Protein AF-A0A6A7LIQ4-F1 (afdb_monomer)

Mean predicted aligned error: 3.21 Å

Structure (mmCIF, N/CA/C/O backbone):
data_AF-A0A6A7LIQ4-F1
#
_entry.id   AF-A0A6A7LIQ4-F1
#
loop_
_atom_site.group_PDB
_atom_site.id
_atom_site.type_symbol
_atom_site.label_atom_id
_atom_site.label_alt_id
_atom_site.label_comp_id
_atom_site.label_asym_id
_atom_site.label_entity_id
_atom_site.label_seq_id
_atom_site.pdbx_PDB_ins_code
_atom_site.Cartn_x
_atom_site.Cartn_y
_atom_site.Cartn_z
_atom_site.occupancy
_atom_site.B_iso_or_equiv
_atom_site.auth_seq_id
_atom_site.auth_comp_id
_atom_site.auth_asym_id
_atom_site.auth_atom_id
_atom_site.pdbx_PDB_model_num
ATOM 1 N N . MET A 1 1 ? -13.812 7.603 -2.107 1.00 63.19 1 MET A N 1
ATOM 2 C CA . MET A 1 1 ? -14.410 6.245 -2.154 1.00 63.19 1 MET A CA 1
ATOM 3 C C . MET A 1 1 ? -14.142 5.473 -0.867 1.00 63.19 1 MET A C 1
ATOM 5 O O . MET A 1 1 ? -15.086 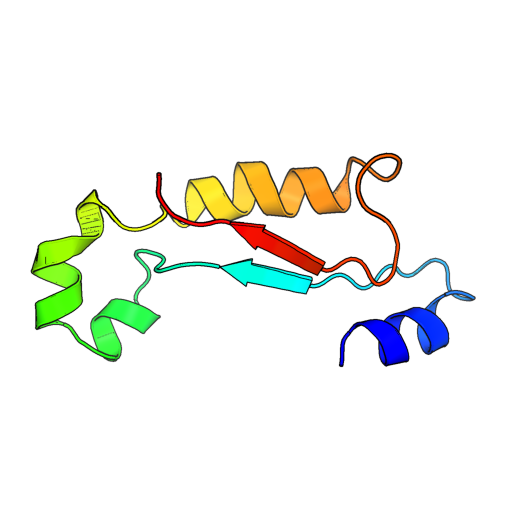4.931 -0.320 1.00 63.19 1 MET A O 1
ATOM 9 N N . ALA A 1 2 ? -12.909 5.449 -0.347 1.00 82.38 2 ALA A N 1
ATOM 10 C CA . ALA A 1 2 ? -12.635 4.778 0.928 1.00 82.38 2 ALA A CA 1
ATOM 11 C C . ALA A 1 2 ? -13.321 5.428 2.140 1.00 82.38 2 ALA A C 1
ATOM 13 O O . ALA A 1 2 ? -13.767 4.703 3.013 1.00 82.38 2 ALA A O 1
ATOM 14 N N . GLU A 1 3 ? -13.467 6.756 2.178 1.00 89.38 3 GLU A N 1
ATOM 15 C CA . GLU A 1 3 ? -14.103 7.460 3.307 1.00 89.38 3 GLU A CA 1
ATOM 16 C C . GLU A 1 3 ? -15.573 7.072 3.523 1.00 89.38 3 GLU A C 1
ATOM 18 O O . GLU A 1 3 ? -15.983 6.821 4.651 1.00 89.38 3 GLU A O 1
ATOM 23 N N . SER A 1 4 ? -16.373 6.969 2.456 1.00 94.38 4 SER A N 1
ATOM 24 C CA . SER A 1 4 ? -17.783 6.578 2.587 1.00 94.38 4 SER A CA 1
ATOM 25 C C . SER A 1 4 ? -17.927 5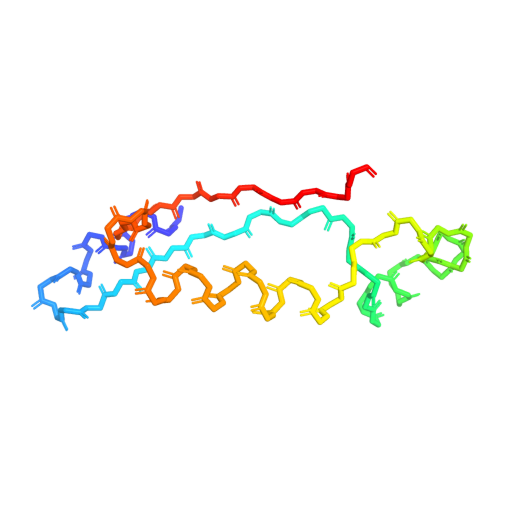.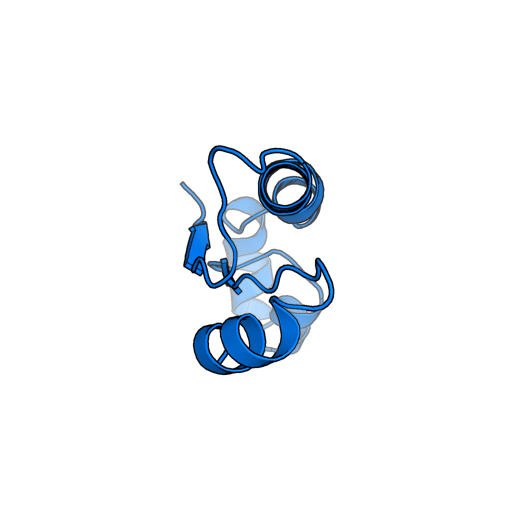137 3.075 1.00 94.38 4 SER A C 1
ATOM 27 O O . SER A 1 4 ? -18.755 4.869 3.938 1.00 94.38 4 SER A O 1
ATOM 29 N N . LEU A 1 5 ? -17.089 4.225 2.568 1.00 95.75 5 LEU A N 1
ATOM 30 C CA . LEU A 1 5 ? -17.076 2.835 3.023 1.00 95.75 5 LEU A CA 1
ATOM 31 C C . LEU A 1 5 ? -16.563 2.724 4.464 1.00 95.75 5 LEU A C 1
ATOM 33 O O . LEU A 1 5 ? -17.112 1.956 5.240 1.00 95.75 5 LEU A O 1
ATOM 37 N N . ALA A 1 6 ? -15.543 3.505 4.830 1.00 96.44 6 ALA A N 1
ATOM 38 C CA . ALA A 1 6 ? -15.008 3.564 6.186 1.00 96.44 6 ALA A CA 1
ATOM 39 C C . ALA A 1 6 ? -16.096 3.913 7.210 1.00 96.44 6 ALA A C 1
ATOM 41 O O . ALA A 1 6 ? -16.161 3.264 8.249 1.00 96.44 6 ALA A O 1
ATOM 42 N N . LEU A 1 7 ? -16.968 4.880 6.895 1.00 95.25 7 LEU A N 1
ATOM 43 C CA . LEU A 1 7 ? -18.107 5.256 7.740 1.00 95.25 7 LEU A CA 1
ATOM 44 C C . LEU A 1 7 ? -19.161 4.147 7.837 1.00 95.25 7 LEU A C 1
ATOM 46 O O . LEU A 1 7 ? -19.715 3.924 8.908 1.00 95.25 7 LEU A O 1
ATOM 50 N N . GLU A 1 8 ? -19.440 3.455 6.732 1.00 96.31 8 GLU A N 1
ATOM 51 C CA . GLU A 1 8 ? -20.425 2.369 6.693 1.00 96.31 8 GLU A CA 1
ATOM 52 C C . GLU A 1 8 ? -20.000 1.173 7.555 1.00 96.31 8 GLU A C 1
ATOM 54 O O . GLU A 1 8 ? -20.834 0.554 8.214 1.00 96.31 8 GLU A O 1
ATOM 59 N N . VAL A 1 9 ? -18.701 0.859 7.574 1.00 96.44 9 VAL A N 1
ATOM 60 C CA . VAL A 1 9 ? -18.184 -0.326 8.271 1.00 96.44 9 VAL A CA 1
ATOM 61 C C . VAL A 1 9 ? -17.647 -0.050 9.679 1.00 96.44 9 VAL A C 1
ATOM 63 O O . VAL A 1 9 ? -17.257 -0.992 10.369 1.00 96.44 9 VAL A O 1
ATOM 66 N N . ASP A 1 10 ? -17.652 1.209 10.132 1.00 94.75 10 ASP A N 1
ATOM 67 C CA . ASP A 1 10 ? -17.046 1.635 11.405 1.00 94.75 10 ASP A CA 1
ATOM 68 C C . ASP A 1 10 ? -17.643 0.894 12.615 1.00 94.75 10 ASP A C 1
ATOM 70 O O . ASP A 1 10 ? -16.922 0.454 13.511 1.00 94.75 10 ASP A O 1
ATOM 74 N N . SER A 1 11 ? -18.958 0.637 12.603 1.00 96.25 11 SER A N 1
ATOM 75 C CA . SER A 1 11 ? -19.648 -0.091 13.679 1.00 96.25 11 SER A CA 1
ATOM 76 C C . SER A 1 11 ? -19.249 -1.565 13.807 1.00 96.25 11 SER A C 1
ATOM 78 O O . SER A 1 11 ? -19.628 -2.211 14.783 1.00 96.25 11 SER A O 1
ATOM 80 N N . TYR A 1 12 ? -18.526 -2.113 12.828 1.00 96.75 12 TYR A N 1
ATOM 81 C CA . TYR A 1 12 ? -18.079 -3.508 12.808 1.00 96.75 12 TYR A CA 1
ATOM 82 C C . TYR A 1 12 ? -16.616 -3.681 13.240 1.00 96.75 12 TYR A C 1
ATOM 84 O O . TYR A 1 12 ? -16.073 -4.771 13.074 1.00 96.75 12 TYR A O 1
ATOM 92 N N . ASP A 1 13 ? -15.974 -2.630 13.769 1.00 93.12 13 ASP A N 1
ATOM 93 C CA . ASP A 1 13 ? -14.539 -2.620 14.110 1.00 93.12 13 ASP A CA 1
ATOM 94 C C . ASP A 1 13 ? -13.637 -2.934 12.896 1.00 93.12 13 ASP A C 1
ATOM 96 O O . ASP A 1 13 ? -12.544 -3.496 12.994 1.00 93.12 13 ASP A 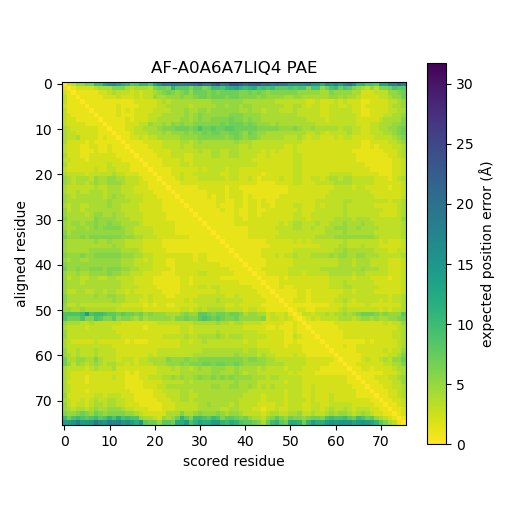O 1
ATOM 100 N N . ILE A 1 14 ? -14.112 -2.567 11.702 1.00 95.56 14 ILE A N 1
ATOM 101 C CA . ILE A 1 14 ? -13.369 -2.676 10.450 1.00 95.56 14 ILE A CA 1
ATOM 102 C C . ILE A 1 14 ? -12.824 -1.293 10.104 1.00 95.56 14 ILE A C 1
ATOM 104 O O . ILE A 1 14 ? -13.562 -0.314 10.055 1.00 95.56 14 ILE A O 1
ATOM 108 N N . ARG A 1 15 ? -11.523 -1.220 9.800 1.00 94.88 15 ARG A N 1
ATOM 109 C CA . ARG A 1 15 ? -10.893 -0.001 9.280 1.00 94.88 15 ARG A CA 1
ATOM 110 C C . ARG A 1 15 ? -10.636 -0.115 7.788 1.00 94.88 15 ARG A C 1
ATOM 112 O O . ARG A 1 15 ? -10.042 -1.087 7.325 1.00 94.88 15 ARG A O 1
ATOM 119 N N . VAL A 1 16 ? -11.003 0.928 7.060 1.00 96.31 16 VAL A N 1
ATOM 120 C CA . VAL A 1 16 ? -10.732 1.091 5.635 1.00 96.31 16 VAL A CA 1
ATOM 121 C C . VAL A 1 16 ? -9.845 2.311 5.461 1.00 96.31 16 VAL A C 1
ATOM 123 O O . VAL A 1 16 ? -10.140 3.382 5.972 1.00 96.31 16 VAL A O 1
ATOM 126 N N . MET A 1 17 ? -8.736 2.151 4.750 1.00 95.75 17 MET A N 1
ATOM 127 C CA . MET A 1 17 ? -7.764 3.215 4.497 1.00 95.75 17 MET A CA 1
ATOM 128 C C . MET A 1 17 ? -7.322 3.156 3.039 1.00 95.75 17 MET A C 1
ATOM 130 O O . MET A 1 17 ? -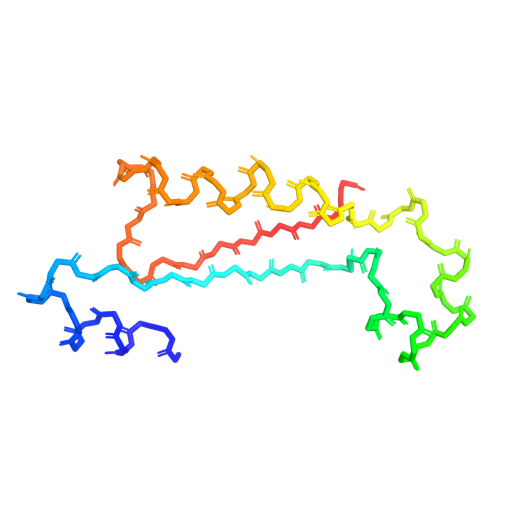7.408 2.105 2.400 1.00 95.75 17 MET A O 1
ATOM 134 N N . THR A 1 18 ? -6.798 4.266 2.529 1.00 95.69 18 THR A N 1
ATOM 135 C CA . THR A 1 18 ? -6.245 4.355 1.173 1.00 95.69 18 THR A CA 1
ATOM 136 C C . THR A 1 18 ? -4.757 4.646 1.214 1.00 95.69 18 THR A C 1
ATOM 138 O O . THR A 1 18 ? -4.290 5.470 1.999 1.00 95.69 18 THR A O 1
ATOM 141 N N . ILE A 1 19 ? -4.014 4.010 0.312 1.00 94.19 19 ILE A N 1
ATOM 142 C CA . ILE A 1 19 ? -2.627 4.353 0.022 1.00 94.19 19 ILE A CA 1
ATOM 143 C C . ILE A 1 19 ? -2.487 4.764 -1.445 1.00 94.19 19 ILE A C 1
ATOM 145 O O . ILE A 1 19 ? -2.784 3.986 -2.351 1.00 94.19 19 ILE A O 1
ATOM 149 N N . PHE A 1 20 ? -2.002 5.979 -1.675 1.00 94.62 20 PHE A N 1
ATOM 150 C CA . PHE A 1 20 ? -1.603 6.466 -2.988 1.00 94.62 20 PHE A CA 1
ATOM 151 C C . PHE A 1 20 ? -0.114 6.212 -3.177 1.00 94.62 20 PHE A C 1
ATOM 153 O O . PHE A 1 20 ? 0.737 6.793 -2.498 1.00 94.62 20 PHE A O 1
ATOM 160 N N . LEU A 1 21 ? 0.196 5.291 -4.081 1.00 94.69 21 LEU A N 1
ATOM 161 C CA . LEU A 1 21 ? 1.564 4.916 -4.396 1.00 94.69 21 LEU A CA 1
ATOM 162 C C . LEU A 1 21 ? 2.040 5.673 -5.629 1.00 94.69 21 LEU A C 1
ATOM 164 O O . LEU A 1 21 ? 1.341 5.744 -6.640 1.00 94.69 21 LEU A O 1
ATOM 168 N N . GLY A 1 22 ? 3.276 6.158 -5.564 1.00 92.88 22 GLY A N 1
ATOM 169 C CA . GLY A 1 22 ? 4.047 6.464 -6.756 1.00 92.88 22 GLY A CA 1
ATOM 170 C C . GLY A 1 22 ? 4.335 5.207 -7.579 1.00 92.88 22 GLY A C 1
ATOM 171 O O . GLY A 1 22 ? 3.810 4.118 -7.353 1.00 92.88 22 GLY A O 1
ATOM 172 N N . GLN A 1 23 ? 5.235 5.341 -8.541 1.00 95.25 23 GLN A N 1
ATOM 173 C CA . GLN A 1 23 ? 5.653 4.236 -9.396 1.00 95.25 23 GLN A CA 1
ATOM 174 C C . GLN A 1 23 ? 6.286 3.109 -8.575 1.00 95.25 23 GLN A C 1
ATOM 176 O O . GLN A 1 23 ? 7.287 3.329 -7.896 1.00 95.25 23 GLN A O 1
ATOM 181 N N . VAL A 1 24 ? 5.724 1.902 -8.656 1.00 96.62 24 VAL A N 1
ATOM 182 C CA . VAL A 1 24 ? 6.227 0.709 -7.959 1.00 96.62 24 VAL A CA 1
ATOM 183 C C . VAL A 1 24 ? 6.802 -0.257 -8.983 1.00 96.62 24 VAL A C 1
ATOM 185 O O . VAL A 1 24 ? 6.167 -0.518 -10.001 1.00 96.62 24 VAL A O 1
ATOM 188 N N . ALA A 1 25 ? 7.984 -0.812 -8.719 1.00 97.12 25 ALA A N 1
ATOM 189 C CA . ALA A 1 25 ? 8.645 -1.770 -9.600 1.00 97.12 25 ALA A CA 1
ATOM 190 C C . ALA A 1 25 ? 7.932 -3.139 -9.577 1.00 97.12 25 ALA A C 1
ATOM 192 O O . ALA A 1 25 ? 8.401 -4.097 -8.964 1.00 97.12 25 ALA A O 1
ATOM 193 N N . THR A 1 26 ? 6.760 -3.217 -10.203 1.00 97.19 26 THR A N 1
ATOM 194 C CA . THR A 1 26 ? 5.929 -4.421 -10.307 1.00 97.19 26 THR A CA 1
ATOM 195 C C . THR A 1 26 ? 5.775 -4.851 -11.757 1.00 97.19 26 THR A C 1
ATOM 197 O O . THR A 1 26 ? 5.963 -4.068 -12.690 1.00 97.19 26 THR A O 1
ATOM 200 N N . LYS A 1 27 ? 5.335 -6.098 -11.944 1.00 97.88 27 LYS A N 1
ATOM 201 C CA . LYS A 1 27 ? 4.974 -6.615 -13.263 1.00 97.88 27 LYS A CA 1
ATOM 202 C C . LYS A 1 27 ? 3.874 -5.788 -13.944 1.00 97.88 27 LYS A C 1
ATOM 204 O O . LYS A 1 27 ? 3.921 -5.613 -15.149 1.00 97.88 27 LYS A O 1
ATOM 209 N N . MET A 1 28 ? 2.950 -5.202 -13.177 1.00 97.12 28 MET A N 1
ATOM 210 C CA . MET A 1 28 ? 1.914 -4.313 -13.717 1.00 97.12 28 MET A CA 1
ATOM 211 C C . MET A 1 28 ? 2.514 -3.112 -14.463 1.00 97.12 28 MET A C 1
ATOM 213 O O . MET A 1 28 ? 2.077 -2.798 -15.563 1.00 97.12 28 MET A O 1
ATOM 217 N N . TRP A 1 29 ? 3.541 -2.468 -13.899 1.00 97.06 29 TRP A N 1
ATOM 218 C CA . TRP A 1 29 ? 4.241 -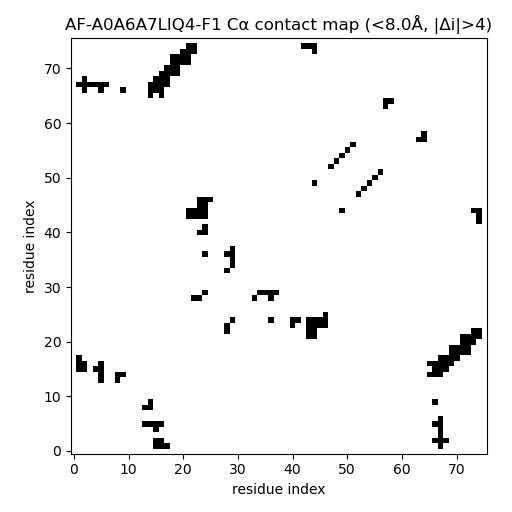1.375 -14.579 1.00 97.06 29 TRP A CA 1
ATOM 219 C C . TRP A 1 29 ? 5.058 -1.858 -15.777 1.00 97.06 29 TRP A C 1
ATOM 221 O O . TRP A 1 29 ? 5.089 -1.181 -16.800 1.00 97.06 29 TRP A O 1
ATOM 231 N N . GLN A 1 30 ? 5.693 -3.027 -15.659 1.00 97.75 30 GLN A N 1
ATOM 232 C CA . GLN A 1 30 ? 6.433 -3.645 -16.758 1.00 97.75 30 GLN A CA 1
ATOM 233 C C . GLN A 1 30 ? 5.528 -3.973 -17.957 1.00 97.75 30 GLN A C 1
ATOM 235 O O . GLN A 1 30 ? 5.940 -3.777 -19.097 1.00 97.75 30 GLN A O 1
ATOM 240 N N . ASP A 1 31 ? 4.313 -4.456 -17.702 1.00 98.44 31 ASP A N 1
ATOM 241 C CA . ASP A 1 31 ? 3.341 -4.815 -18.736 1.00 98.44 31 ASP A CA 1
ATOM 242 C C . ASP A 1 31 ? 2.664 -3.562 -19.337 1.00 98.44 31 ASP A C 1
ATOM 244 O O . ASP A 1 31 ? 2.318 -3.561 -20.516 1.00 98.44 31 ASP A O 1
ATOM 248 N N . TYR A 1 32 ? 2.505 -2.485 -18.553 1.00 97.62 32 TYR A N 1
ATOM 249 C CA . TYR A 1 32 ? 1.951 -1.205 -19.015 1.00 97.62 32 TYR A CA 1
ATOM 250 C C . TYR A 1 32 ? 2.926 -0.418 -19.907 1.00 97.62 32 TYR A C 1
ATOM 252 O O . TYR A 1 32 ? 2.547 0.033 -20.985 1.00 97.62 32 TYR A O 1
ATOM 260 N N . ASP A 1 33 ? 4.181 -0.259 -19.470 1.00 97.94 33 ASP A N 1
ATOM 261 C CA . ASP A 1 33 ? 5.241 0.394 -20.246 1.00 97.94 33 ASP A CA 1
ATOM 262 C C . ASP A 1 33 ? 6.609 -0.224 -19.922 1.00 97.94 33 ASP A C 1
ATOM 264 O O . ASP A 1 33 ? 7.343 0.210 -19.026 1.00 97.94 33 ASP A O 1
ATOM 268 N N . TYR A 1 34 ? 6.965 -1.248 -20.699 1.00 97.94 34 TYR A N 1
ATOM 269 C CA . TYR A 1 34 ? 8.216 -1.989 -20.551 1.00 97.94 34 TYR A CA 1
ATOM 270 C C . TYR A 1 34 ? 9.458 -1.095 -20.672 1.00 97.94 34 TYR A C 1
ATOM 272 O O . TYR A 1 34 ? 10.405 -1.217 -19.892 1.00 97.94 34 TYR A O 1
ATOM 280 N N . ASN A 1 35 ? 9.461 -0.177 -21.644 1.00 98.19 35 ASN A N 1
ATOM 281 C CA . ASN A 1 35 ? 10.617 0.675 -21.919 1.00 98.19 35 ASN A CA 1
ATOM 282 C C . ASN A 1 35 ? 10.849 1.672 -20.784 1.00 98.19 35 ASN A C 1
ATOM 284 O O . ASN A 1 35 ? 11.995 1.917 -20.396 1.00 98.19 35 ASN A O 1
ATOM 288 N N . TYR A 1 36 ? 9.773 2.252 -20.253 1.00 97.25 36 TYR A N 1
ATOM 289 C CA . TYR A 1 36 ? 9.845 3.109 -19.080 1.00 97.25 36 TYR A CA 1
ATOM 290 C C . TYR A 1 36 ? 10.294 2.329 -17.845 1.00 97.25 36 TYR A C 1
ATOM 292 O O . TYR A 1 36 ? 11.199 2.782 -17.137 1.00 97.25 36 TYR A O 1
ATOM 300 N N . TYR A 1 37 ? 9.709 1.152 -17.610 1.00 97.62 37 TYR A N 1
ATOM 301 C CA . TYR A 1 37 ? 10.041 0.293 -16.478 1.00 97.62 37 TYR A CA 1
ATOM 302 C C . TYR A 1 37 ? 11.531 -0.065 -16.457 1.00 97.62 37 TYR A C 1
ATOM 304 O O . TYR A 1 37 ? 12.208 0.205 -15.468 1.00 97.62 37 TYR A O 1
ATOM 312 N N . GLU A 1 38 ? 12.088 -0.588 -17.551 1.00 97.88 38 GLU A N 1
ATOM 313 C CA . GLU A 1 38 ? 13.494 -1.010 -17.584 1.00 97.88 38 GLU A CA 1
ATOM 314 C C . GLU A 1 38 ? 14.471 0.148 -17.328 1.00 97.88 38 GLU A C 1
ATOM 316 O O . GLU A 1 38 ? 15.478 -0.031 -16.639 1.00 97.88 38 GLU A O 1
ATOM 321 N N . LYS A 1 39 ? 14.147 1.358 -17.803 1.00 97.44 39 LYS A N 1
ATOM 322 C CA . LYS A 1 39 ? 14.964 2.562 -17.574 1.00 97.44 39 LYS A CA 1
ATOM 323 C C . LYS A 1 39 ? 14.887 3.086 -16.139 1.00 97.44 39 LYS A C 1
ATOM 325 O O . LYS A 1 39 ? 15.845 3.702 -15.672 1.00 97.44 39 LYS A O 1
ATOM 330 N N . ASN A 1 40 ? 13.763 2.881 -15.450 1.00 96.50 40 ASN A N 1
ATOM 331 C CA . ASN A 1 40 ? 13.467 3.564 -14.188 1.00 96.50 40 ASN A CA 1
ATOM 332 C C . ASN A 1 40 ? 13.307 2.637 -12.979 1.00 96.50 40 ASN A C 1
ATOM 334 O O . ASN A 1 40 ? 13.302 3.147 -11.864 1.00 96.50 40 ASN A O 1
ATOM 338 N N . LYS A 1 41 ? 13.243 1.308 -13.138 1.00 95.50 41 LYS A N 1
ATOM 339 C CA . LYS A 1 41 ? 12.945 0.346 -12.052 1.00 95.50 41 LYS A CA 1
ATOM 340 C C . LYS A 1 41 ? 13.799 0.504 -10.792 1.00 95.50 41 LYS A C 1
ATOM 342 O O . LYS A 1 41 ? 13.298 0.298 -9.694 1.00 95.50 41 LYS A O 1
ATOM 347 N N . ASN A 1 42 ? 15.051 0.946 -10.928 1.00 94.94 42 ASN A N 1
ATOM 348 C CA . ASN A 1 42 ? 15.958 1.190 -9.796 1.00 94.94 42 ASN A CA 1
ATOM 349 C C . ASN A 1 42 ? 15.625 2.464 -8.993 1.00 94.94 42 ASN A C 1
ATOM 351 O O . ASN A 1 42 ? 16.093 2.618 -7.870 1.00 94.94 42 ASN A O 1
ATOM 355 N N . LYS A 1 43 ? 14.847 3.379 -9.578 1.00 94.75 43 LYS A N 1
ATOM 356 C CA . LYS A 1 43 ? 14.331 4.615 -8.969 1.00 94.75 43 LYS A CA 1
ATOM 357 C C . LYS A 1 43 ? 12.845 4.511 -8.610 1.00 94.75 43 LYS A C 1
ATOM 359 O O . LYS A 1 43 ? 12.281 5.456 -8.081 1.00 94.75 43 LYS A O 1
ATOM 364 N N . MET A 1 44 ? 12.189 3.401 -8.941 1.00 96.00 44 MET A N 1
ATOM 365 C CA . MET A 1 44 ? 10.805 3.144 -8.554 1.00 96.00 44 MET A CA 1
ATOM 366 C C . MET A 1 44 ? 10.759 2.597 -7.123 1.00 96.00 44 MET A C 1
ATOM 368 O O . MET A 1 44 ? 11.734 2.057 -6.595 1.00 96.00 44 MET A O 1
ATOM 372 N N . LEU A 1 45 ? 9.596 2.692 -6.485 1.00 95.94 45 LEU A N 1
ATOM 373 C CA . LEU A 1 45 ? 9.353 2.073 -5.191 1.00 95.94 45 LEU A CA 1
ATOM 374 C C . LEU A 1 45 ? 9.522 0.553 -5.277 1.00 95.94 45 LEU A C 1
ATOM 376 O O . LEU A 1 45 ? 8.934 -0.113 -6.128 1.00 95.94 45 LEU A O 1
ATOM 380 N N . SER A 1 46 ? 10.275 -0.011 -4.335 1.00 94.81 46 SER A N 1
ATOM 381 C CA . SER A 1 46 ? 10.324 -1.460 -4.139 1.00 94.81 46 SER A CA 1
ATOM 382 C C . SER A 1 46 ? 8.971 -1.963 -3.606 1.00 94.81 46 SER A C 1
ATOM 384 O O . SER A 1 46 ? 8.494 -1.437 -2.591 1.00 94.81 46 SER A O 1
ATOM 386 N N . PRO A 1 47 ? 8.381 -3.018 -4.206 1.00 95.31 47 PRO A N 1
ATOM 387 C CA . PRO A 1 47 ? 7.163 -3.647 -3.690 1.00 95.31 47 PRO A CA 1
ATOM 388 C C . PRO A 1 47 ? 7.300 -4.110 -2.234 1.00 95.31 47 PRO A C 1
ATOM 390 O O . PRO A 1 47 ? 6.392 -3.928 -1.426 1.00 95.31 47 PRO A O 1
ATOM 393 N N . GLN A 1 48 ? 8.465 -4.653 -1.869 1.00 93.81 48 GLN A N 1
ATOM 394 C CA . GLN A 1 48 ? 8.757 -5.112 -0.511 1.00 93.81 48 GLN A CA 1
ATOM 395 C C . GLN A 1 48 ? 8.755 -3.946 0.478 1.00 93.81 48 GLN A C 1
ATOM 397 O O . GLN A 1 48 ? 8.233 -4.082 1.579 1.00 93.81 48 GLN A O 1
ATOM 402 N N . LYS A 1 49 ? 9.292 -2.782 0.091 1.00 90.94 49 LYS A N 1
ATOM 403 C CA . LYS A 1 49 ? 9.273 -1.580 0.937 1.00 90.94 49 LYS A CA 1
ATOM 404 C C . LYS A 1 49 ? 7.848 -1.062 1.144 1.00 90.94 49 LYS A C 1
ATOM 406 O O . LYS A 1 49 ? 7.513 -0.679 2.261 1.00 90.94 49 LYS A O 1
ATOM 411 N N . VAL A 1 50 ? 7.015 -1.080 0.101 1.00 94.88 50 VAL A N 1
ATOM 412 C CA . VAL A 1 50 ? 5.589 -0.721 0.203 1.00 94.88 50 VAL A CA 1
ATOM 413 C C . VAL A 1 50 ? 4.868 -1.653 1.179 1.00 94.88 50 VAL A C 1
ATOM 415 O O . VAL A 1 50 ? 4.251 -1.176 2.131 1.00 94.88 50 VAL A O 1
ATOM 418 N N . ALA A 1 51 ? 4.997 -2.969 0.993 1.00 93.12 51 ALA A N 1
ATOM 419 C CA . ALA A 1 51 ? 4.331 -3.958 1.834 1.00 93.12 51 ALA A CA 1
ATOM 420 C C . ALA A 1 51 ? 4.832 -3.917 3.285 1.00 93.12 51 ALA A C 1
ATOM 422 O O . ALA A 1 51 ? 4.053 -3.702 4.211 1.00 93.12 51 ALA A O 1
ATOM 423 N N . ALA A 1 52 ? 6.140 -4.081 3.486 1.00 85.81 52 ALA A N 1
ATOM 424 C CA . ALA A 1 52 ? 6.717 -4.285 4.810 1.00 85.81 52 ALA A CA 1
ATOM 425 C C . ALA A 1 52 ? 6.790 -3.011 5.655 1.00 85.81 52 ALA A C 1
ATOM 427 O O . ALA A 1 52 ? 6.746 -3.108 6.875 1.00 85.81 52 ALA A O 1
ATOM 428 N N . LYS A 1 53 ? 6.935 -1.829 5.039 1.00 84.25 53 LYS A N 1
ATOM 429 C CA . LYS A 1 53 ? 7.003 -0.574 5.800 1.00 84.25 53 LYS A CA 1
ATOM 430 C C . LYS A 1 53 ? 5.662 0.122 5.835 1.00 84.25 53 LYS A C 1
ATOM 432 O O . LYS A 1 53 ? 5.160 0.395 6.909 1.00 84.25 53 LYS A O 1
ATOM 437 N N . LYS A 1 54 ? 5.050 0.395 4.683 1.00 92.75 54 LYS A N 1
ATOM 438 C CA . LYS A 1 54 ? 3.880 1.273 4.675 1.00 92.75 54 LYS A CA 1
ATOM 439 C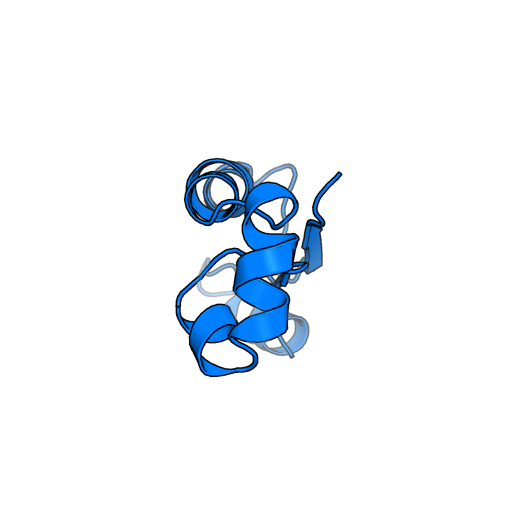 C . LYS A 1 54 ? 2.587 0.545 5.034 1.00 92.75 54 LYS A C 1
ATOM 441 O O . LYS A 1 54 ? 1.880 1.008 5.921 1.00 92.75 54 LYS A O 1
ATOM 446 N N . ILE A 1 55 ? 2.302 -0.597 4.405 1.00 94.94 55 ILE A N 1
ATOM 447 C CA . ILE A 1 55 ? 1.057 -1.341 4.665 1.00 94.94 55 ILE A CA 1
ATOM 448 C C . ILE A 1 55 ? 1.046 -1.901 6.092 1.00 94.94 55 ILE A C 1
ATOM 450 O O . ILE A 1 55 ? 0.073 -1.707 6.816 1.00 94.94 55 ILE A O 1
ATOM 454 N N . VAL A 1 56 ? 2.138 -2.538 6.529 1.00 95.62 56 VAL A N 1
ATOM 455 C CA . VAL A 1 56 ? 2.244 -3.064 7.902 1.00 95.62 56 VAL A CA 1
ATOM 456 C C . VAL A 1 56 ? 2.122 -1.950 8.949 1.00 95.62 56 VAL A C 1
ATOM 458 O O . VAL A 1 56 ? 1.385 -2.125 9.917 1.00 95.62 56 VAL A O 1
ATOM 461 N N . GLU A 1 57 ? 2.765 -0.791 8.756 1.00 93.75 57 GLU A N 1
ATOM 462 C CA . GLU A 1 57 ? 2.588 0.358 9.658 1.00 93.75 57 GLU A CA 1
ATOM 463 C C . GLU A 1 57 ? 1.130 0.835 9.710 1.00 93.75 57 GLU A C 1
ATOM 465 O O . GLU A 1 57 ? 0.623 1.085 10.797 1.00 93.75 57 GLU A O 1
ATOM 470 N N . MET A 1 58 ? 0.440 0.942 8.568 1.00 94.88 58 MET A N 1
ATOM 471 C CA . MET A 1 58 ? -0.971 1.360 8.530 1.00 94.88 58 MET A CA 1
ATOM 472 C C . MET A 1 58 ? -1.890 0.393 9.282 1.00 94.88 58 MET A C 1
ATOM 474 O O . MET A 1 58 ? -2.820 0.812 9.976 1.00 94.88 58 MET A O 1
ATOM 478 N N . ILE A 1 59 ? -1.617 -0.908 9.171 1.00 95.06 59 ILE A N 1
ATOM 479 C CA . ILE A 1 59 ? -2.383 -1.940 9.869 1.00 95.06 59 ILE A CA 1
ATOM 480 C C . ILE A 1 59 ? -2.119 -1.875 11.379 1.00 95.06 59 ILE A C 1
ATOM 482 O O . ILE A 1 59 ? -3.075 -1.885 12.152 1.00 95.06 59 ILE A O 1
ATOM 486 N N . LEU A 1 60 ? -0.857 -1.793 11.808 1.00 95.81 60 LEU A N 1
ATOM 487 C CA . LEU A 1 60 ? -0.483 -1.963 13.217 1.00 95.81 60 LEU A CA 1
ATOM 488 C C . LEU A 1 60 ? -0.500 -0.664 14.040 1.00 95.81 60 LEU A C 1
ATOM 490 O O . LEU A 1 60 ? -0.838 -0.699 15.222 1.00 95.81 60 LEU A O 1
ATOM 494 N N . ASP A 1 61 ? -0.165 0.487 13.452 1.00 95.31 61 ASP A N 1
ATOM 495 C CA . ASP A 1 61 ? -0.124 1.773 14.158 1.00 95.31 61 ASP A CA 1
ATOM 496 C C . ASP A 1 61 ? -1.485 2.486 14.110 1.00 95.31 61 ASP A C 1
ATOM 498 O O . ASP A 1 61 ? -1.692 3.496 13.433 1.00 95.31 61 ASP A O 1
ATOM 502 N N . VAL A 1 62 ? -2.428 1.954 14.889 1.00 94.19 62 VAL A N 1
ATOM 503 C CA . VAL A 1 62 ? -3.798 2.479 15.061 1.00 94.19 62 VAL A CA 1
ATOM 504 C C . VAL A 1 62 ? -3.850 3.905 15.627 1.00 94.19 62 VAL A C 1
ATOM 506 O O . VAL A 1 62 ? -4.875 4.595 15.557 1.00 94.19 62 VAL A O 1
ATOM 509 N N . LYS A 1 63 ? -2.762 4.370 16.253 1.00 94.31 63 LYS A N 1
ATOM 510 C CA . LYS A 1 63 ? -2.696 5.728 16.800 1.00 94.31 63 LYS A CA 1
ATOM 511 C C . LYS A 1 63 ? -2.435 6.731 15.691 1.00 94.31 63 LYS A C 1
ATOM 513 O O . LYS A 1 63 ? -3.079 7.777 15.692 1.00 94.31 63 LYS A O 1
ATOM 518 N N . LYS A 1 64 ? -1.536 6.386 14.772 1.00 95.12 64 LYS A N 1
ATOM 519 C CA . LYS A 1 64 ? -1.132 7.226 13.648 1.00 95.12 64 LYS A CA 1
ATOM 520 C C . LYS A 1 64 ? -2.091 7.159 12.464 1.00 95.12 64 LYS A C 1
ATOM 522 O O . LYS A 1 64 ? -2.316 8.195 11.855 1.00 95.12 64 LYS A O 1
ATOM 527 N N . TYR A 1 65 ? -2.632 5.981 12.153 1.00 94.44 65 TYR A N 1
ATOM 528 C CA . TYR A 1 65 ? -3.490 5.768 10.985 1.00 94.44 65 TYR A CA 1
ATOM 529 C C . TYR A 1 65 ? -4.919 5.411 11.409 1.00 94.44 65 TYR A C 1
ATOM 531 O O . TYR A 1 65 ? -5.171 4.374 12.037 1.00 94.44 65 TYR A O 1
ATOM 539 N N . LYS A 1 66 ? -5.855 6.303 11.091 1.00 94.31 66 LYS A N 1
ATOM 540 C CA . LYS A 1 66 ? -7.272 6.235 11.456 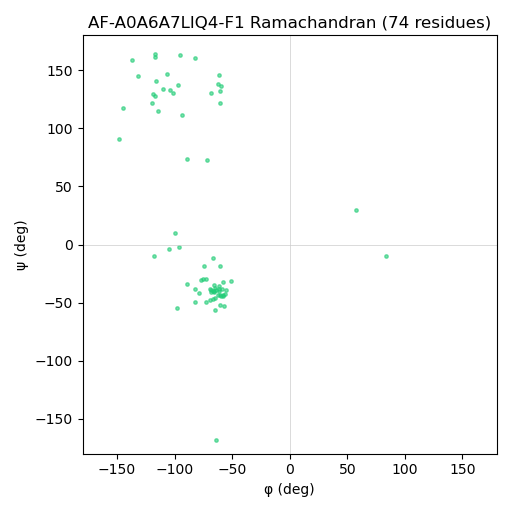1.00 94.31 66 LYS A CA 1
ATOM 541 C C . LYS A 1 66 ? -8.118 5.616 10.351 1.00 94.31 66 LYS A C 1
ATOM 543 O O . LYS A 1 66 ? -7.695 5.485 9.207 1.00 94.31 66 LYS A O 1
ATOM 548 N N . ASN A 1 67 ? -9.324 5.193 10.725 1.00 95.38 67 ASN A N 1
ATOM 549 C CA . ASN A 1 67 ? -10.318 4.754 9.754 1.00 95.38 67 ASN A CA 1
ATOM 550 C C . ASN A 1 67 ? -10.640 5.909 8.788 1.00 95.38 67 ASN A C 1
ATOM 552 O O . ASN A 1 67 ? -10.781 7.047 9.225 1.00 95.38 67 ASN A O 1
ATOM 556 N N . GLY A 1 68 ? -10.725 5.622 7.492 1.00 94.88 68 GLY A N 1
ATOM 557 C CA . GLY A 1 68 ? -10.932 6.609 6.430 1.00 94.88 68 GLY A CA 1
ATOM 558 C C . GLY A 1 68 ? -9.665 7.313 5.936 1.00 94.88 68 GLY A C 1
ATOM 559 O O . GLY A 1 68 ? -9.725 7.963 4.893 1.00 94.88 68 GLY A O 1
ATOM 560 N N . ASP A 1 69 ? -8.516 7.155 6.607 1.00 95.12 69 ASP A N 1
ATOM 561 C CA . ASP A 1 69 ? -7.300 7.887 6.245 1.00 95.12 69 ASP A CA 1
ATOM 562 C C . ASP A 1 69 ? -6.814 7.573 4.830 1.00 95.12 69 ASP A C 1
ATOM 564 O O . ASP A 1 69 ? -6.854 6.439 4.339 1.00 95.12 69 ASP A O 1
ATOM 568 N N . SER A 1 70 ? -6.252 8.606 4.210 1.00 94.75 70 SER A N 1
ATOM 569 C CA . SER A 1 70 ? -5.566 8.531 2.931 1.00 94.75 70 SER A CA 1
ATOM 570 C C . SER A 1 70 ? -4.117 8.957 3.096 1.00 94.75 70 SER A C 1
ATOM 572 O O . SER A 1 70 ? -3.830 10.008 3.666 1.00 94.75 70 SER A O 1
ATOM 574 N N . VAL A 1 71 ? -3.188 8.139 2.606 1.00 93.06 71 VAL A N 1
ATOM 575 C CA . VAL A 1 71 ? -1.754 8.397 2.764 1.00 93.06 71 VAL A CA 1
ATOM 576 C C . VAL A 1 71 ? -1.013 8.243 1.454 1.00 93.06 71 VAL A C 1
ATOM 578 O O . VAL A 1 71 ? -1.302 7.355 0.659 1.00 93.06 71 VAL A O 1
ATOM 581 N N . GLU A 1 72 ? -0.001 9.075 1.263 1.00 93.12 72 GLU A N 1
ATOM 582 C CA . GLU A 1 72 ? 0.811 9.064 0.053 1.00 93.12 72 GLU A CA 1
ATOM 583 C C . GLU A 1 72 ? 2.195 8.467 0.331 1.00 93.12 72 GLU A C 1
ATOM 585 O O . GLU A 1 72 ? 2.756 8.600 1.426 1.00 93.12 72 GLU A O 1
ATOM 590 N N . MET A 1 73 ? 2.750 7.774 -0.660 1.00 92.19 73 MET A N 1
ATOM 591 C CA . MET A 1 73 ? 4.115 7.260 -0.632 1.00 92.19 73 MET A CA 1
ATOM 592 C C . MET A 1 73 ? 4.706 7.324 -2.037 1.00 92.19 73 MET A C 1
ATOM 594 O O . MET A 1 73 ? 4.258 6.622 -2.940 1.00 92.19 73 MET A O 1
ATOM 598 N N . TYR A 1 74 ? 5.768 8.107 -2.195 1.00 88.75 74 TYR A N 1
ATOM 599 C CA . TYR A 1 74 ? 6.513 8.238 -3.446 1.00 88.75 74 TYR A CA 1
ATOM 600 C C . TYR A 1 74 ? 7.946 7.743 -3.272 1.00 88.75 74 TYR A C 1
ATOM 602 O O . TYR A 1 74 ? 8.432 7.594 -2.143 1.00 88.75 74 TYR A O 1
ATOM 610 N N . SER A 1 75 ? 8.618 7.450 -4.387 1.00 81.06 75 SER A N 1
ATOM 611 C CA . SER A 1 75 ? 10.067 7.268 -4.326 1.00 81.06 75 SER A CA 1
ATOM 612 C C . SER A 1 75 ? 10.711 8.583 -3.873 1.00 81.06 75 SER A C 1
ATOM 614 O O . SER A 1 75 ? 10.259 9.632 -4.337 1.00 81.06 75 SER A O 1
ATOM 616 N N . PRO A 1 76 ? 11.712 8.541 -2.974 1.00 64.56 76 PRO A N 1
ATOM 617 C CA . PRO A 1 76 ? 12.555 9.700 -2.704 1.00 64.56 76 PRO A CA 1
ATOM 618 C C . PRO A 1 76 ? 13.307 10.161 -3.957 1.00 64.56 76 PRO A C 1
ATOM 620 O O . PRO A 1 76 ? 13.478 9.330 -4.886 1.00 64.56 76 PRO A O 1
#

Secondary structure (DSSP, 8-state):
-HHHHHHHHGGGT----EEEE--B-SHHHHHH-HHHHHHHGGGSBPHHHIIIIIIHHHHH-TTTS-TT-EEEE---

Sequence (76 aa):
MAESLALEVDSYDIRVMTIFLGQVATKMWQDYDYNYYEKNKNKMLSPQKVAAKKIVEMILDVKKYKNGDSVEMYSP

Solvent-accessible surface area (backbone atoms only — not comparable to full-atom values): 4393 Å² total; per-residue (Å²): 114,49,47,64,51,16,64,72,38,44,92,72,80,46,74,31,64,45,76,50,69,47,61,47,56,43,69,68,44,39,73,73,38,47,73,60,31,75,77,39,42,91,65,30,28,52,57,66,55,47,49,67,50,52,50,47,43,51,70,70,38,61,86,82,39,52,69,35,37,74,44,80,51,65,54,129

Radius of gyration: 15.01 Å; Cα contacts (8 Å, |Δi|>4): 94; chains: 1; bounding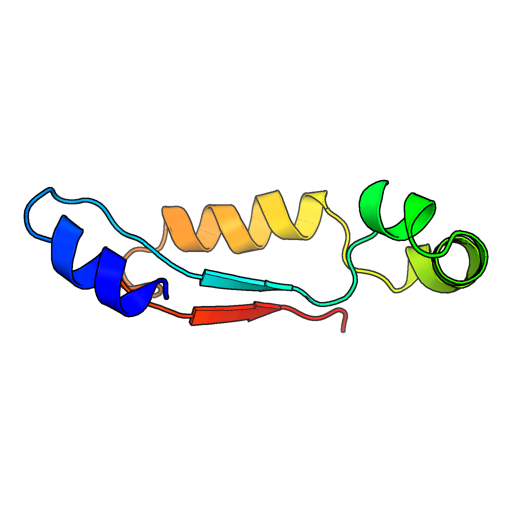 box: 36×16×39 Å

Foldseek 3Di:
DQQVVLVVCVVVVDATEAEAEDFELDVVVCVVPVVCSVVCVVQFHYPCCCVVPPVVCLVPVCVPHDGHYYYYDGRD

pLDDT: mean 93.83, std 5.9, range [63.19, 98.44]

Nearest PDB structures (foldseek):
  5gws-assembly1_A  TM=6.416E-01  e=2.291E-01  Bacillus thuringiensis
  1i01-assembly1_C  TM=6.745E-01  e=9.523E-01  Escherichia coli
  1i01-assembly1_D  TM=6.042E-01  e=7.769E-01  Escherichia coli
  2q2q-assembly3_H  TM=6.319E-01  e=1.337E+00  Pseudomonas putida